Protein AF-A0A2N5WU89-F1 (afdb_monomer_lite)

Foldseek 3Di:
DVVLLVLLLVLQPFFQKFFPDDPDDDPTRGDGNPDPVVPPLCVQANVLLNQLVVLLVVLVVDDPPDDDVNHRSLVSSLVSLVRNLVSLVVSVCVLPPPDVVVVVVQVPDDPPDGDPVVVVNVTIDGTPSSVSSNVSSVVSNVCSVVVVCVVVVVVVPDDDPDDDDDDD

Sequence (168 aa):
MIGAAVLLLITSFLPFFSFDECDSAKEDCTVSAWSTAVFPVLPSVHLLGLLAAALVVAARFLPAGRKVLGLELGQWGVALSVFAAWSALWSLFSELWYEPDAQEAAAQLPEGVVSPFETLNEKTALGYGAFLTAVFAMVLAGLAVAGGKVPALRAALLPAPRPGPGPG

pLDDT: mean 79.79, std 16.24, range [44.88, 97.62]

Radius of gyration: 24.11 Å; chains: 1; bounding box: 77×34×79 Å

Structure (mmCIF, N/CA/C/O backbone):
data_AF-A0A2N5WU89-F1
#
_entry.id   AF-A0A2N5WU89-F1
#
loop_
_atom_site.group_PDB
_atom_site.id
_atom_site.type_symbol
_atom_site.label_atom_id
_atom_site.label_alt_id
_atom_site.label_comp_id
_atom_site.label_asym_id
_atom_site.label_entity_id
_atom_site.label_seq_id
_atom_site.pdbx_PDB_ins_code
_atom_site.Cartn_x
_atom_site.Cartn_y
_atom_site.Cartn_z
_atom_site.occupancy
_atom_site.B_iso_or_equiv
_atom_site.auth_seq_id
_atom_site.auth_comp_id
_atom_site.auth_asym_id
_atom_site.auth_atom_id
_atom_site.pdbx_PDB_model_num
ATOM 1 N N . MET A 1 1 ? -4.443 -10.557 9.083 1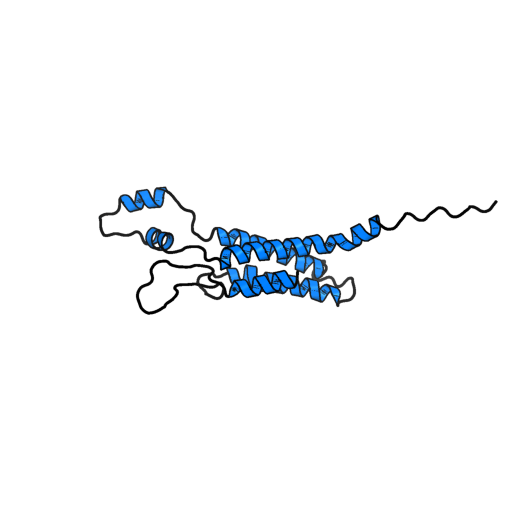.00 82.56 1 MET A N 1
ATOM 2 C CA . MET A 1 1 ? -4.106 -9.122 9.007 1.00 82.56 1 MET A CA 1
ATOM 3 C C . MET A 1 1 ? -2.627 -8.893 9.287 1.00 82.56 1 MET A C 1
ATOM 5 O O . MET A 1 1 ? -1.947 -8.532 8.347 1.00 82.56 1 MET A O 1
ATOM 9 N N . ILE A 1 2 ? -2.090 -9.203 10.480 1.00 90.75 2 ILE A N 1
ATOM 10 C CA . ILE A 1 2 ? -0.653 -8.975 10.781 1.00 90.75 2 ILE A CA 1
ATOM 11 C C . ILE A 1 2 ? 0.272 -9.696 9.788 1.00 90.75 2 ILE A C 1
ATOM 13 O O . ILE A 1 2 ? 1.115 -9.053 9.182 1.00 90.75 2 ILE A O 1
ATOM 17 N N . GLY A 1 3 ? 0.061 -10.997 9.549 1.00 92.25 3 GLY A N 1
ATOM 18 C CA . GLY A 1 3 ? 0.868 -11.741 8.572 1.00 92.25 3 GLY A CA 1
ATOM 19 C C . GLY A 1 3 ? 0.815 -11.141 7.163 1.00 92.25 3 GLY A C 1
ATOM 20 O O . GLY A 1 3 ? 1.849 -10.989 6.531 1.00 92.25 3 GLY A O 1
ATOM 21 N N . ALA A 1 4 ? -0.363 -10.706 6.707 1.00 94.38 4 ALA A N 1
ATOM 22 C CA . ALA A 1 4 ? -0.514 -10.045 5.409 1.00 94.38 4 ALA A CA 1
ATOM 23 C C . ALA A 1 4 ? 0.224 -8.697 5.350 1.00 94.38 4 ALA A C 1
ATOM 25 O O . ALA A 1 4 ? 0.831 -8.394 4.334 1.00 94.38 4 ALA A O 1
ATOM 26 N N . ALA A 1 5 ? 0.227 -7.919 6.437 1.00 95.31 5 ALA A N 1
ATOM 27 C CA . ALA A 1 5 ? 0.967 -6.659 6.505 1.00 95.31 5 ALA A CA 1
ATOM 28 C C . ALA A 1 5 ? 2.486 -6.883 6.475 1.00 95.31 5 ALA A C 1
ATOM 30 O O . ALA A 1 5 ? 3.206 -6.126 5.835 1.00 95.31 5 ALA A O 1
ATOM 31 N N . VAL A 1 6 ? 2.973 -7.940 7.132 1.00 96.81 6 VAL A N 1
ATOM 32 C CA . VAL A 1 6 ? 4.391 -8.323 7.078 1.00 96.81 6 VAL A CA 1
ATOM 33 C C . VAL A 1 6 ? 4.768 -8.796 5.675 1.00 96.81 6 VAL A C 1
ATOM 35 O O . VAL A 1 6 ? 5.798 -8.385 5.157 1.00 96.81 6 VAL A O 1
ATOM 38 N N . LEU A 1 7 ? 3.926 -9.607 5.031 1.00 96.81 7 LEU A N 1
ATOM 39 C CA . LEU A 1 7 ? 4.148 -10.029 3.647 1.00 96.81 7 LEU A CA 1
ATOM 40 C C . LEU A 1 7 ? 4.138 -8.835 2.687 1.00 96.81 7 LEU A C 1
ATOM 42 O O . LEU A 1 7 ? 5.024 -8.743 1.847 1.00 96.81 7 LEU A O 1
ATOM 46 N N . LEU A 1 8 ? 3.217 -7.883 2.869 1.00 96.25 8 LEU A N 1
ATOM 47 C CA . LEU A 1 8 ? 3.210 -6.622 2.129 1.00 96.25 8 LEU A CA 1
ATOM 48 C C . LEU A 1 8 ? 4.514 -5.842 2.354 1.00 96.25 8 LEU A C 1
ATOM 50 O O . LEU A 1 8 ? 5.096 -5.339 1.406 1.00 96.25 8 LEU A O 1
ATOM 54 N N . LEU A 1 9 ? 5.036 -5.776 3.583 1.00 96.50 9 LEU A N 1
ATOM 55 C CA . LEU A 1 9 ? 6.332 -5.134 3.833 1.00 96.50 9 LEU A CA 1
ATOM 56 C C . LEU A 1 9 ? 7.466 -5.820 3.066 1.00 96.50 9 LEU A C 1
ATOM 58 O O . LEU A 1 9 ? 8.308 -5.145 2.482 1.00 96.50 9 LEU A O 1
ATOM 62 N N . ILE A 1 10 ? 7.484 -7.154 3.066 1.00 97.19 10 ILE A N 1
ATOM 63 C CA . ILE A 1 10 ? 8.497 -7.943 2.361 1.00 97.19 10 ILE A CA 1
ATOM 64 C C . ILE A 1 10 ? 8.430 -7.662 0.857 1.00 97.19 10 ILE A C 1
ATOM 66 O O . ILE A 1 10 ? 9.469 -7.429 0.243 1.00 97.19 10 ILE A O 1
ATOM 70 N N . THR A 1 11 ? 7.233 -7.588 0.262 1.00 96.50 11 THR A N 1
ATOM 71 C CA . THR A 1 11 ? 7.103 -7.274 -1.171 1.00 96.50 11 THR A CA 1
ATOM 72 C C . THR A 1 11 ? 7.587 -5.879 -1.535 1.00 96.50 11 THR A C 1
ATOM 74 O O . THR A 1 11 ? 7.957 -5.668 -2.684 1.00 96.50 11 THR A O 1
ATOM 77 N N . SER A 1 12 ? 7.670 -4.944 -0.583 1.00 95.88 12 SER A N 1
ATOM 78 C CA . SER A 1 12 ? 8.273 -3.622 -0.810 1.00 95.88 12 SER A CA 1
ATOM 79 C C . SER A 1 12 ? 9.738 -3.700 -1.247 1.00 95.88 12 SER A C 1
ATOM 81 O O . SER A 1 12 ? 10.223 -2.780 -1.904 1.00 95.88 12 SER A O 1
ATOM 83 N N . PHE A 1 13 ? 10.451 -4.760 -0.855 1.00 96.00 13 PHE A N 1
ATOM 84 C CA . PHE A 1 13 ? 11.855 -4.985 -1.209 1.00 96.00 13 PHE A CA 1
ATOM 85 C C . PHE A 1 13 ? 12.030 -5.796 -2.494 1.00 96.00 13 PHE A C 1
ATOM 87 O O . PHE A 1 13 ? 13.125 -5.803 -3.050 1.00 96.00 13 PHE A O 1
ATOM 94 N N . LEU A 1 14 ? 10.980 -6.469 -2.969 1.00 95.19 14 LEU A N 1
ATOM 95 C CA . LEU A 1 14 ? 11.036 -7.234 -4.210 1.00 95.19 14 LEU A CA 1
ATOM 96 C C . LEU A 1 14 ? 11.036 -6.299 -5.437 1.00 95.19 14 LEU A C 1
ATOM 98 O O . LEU A 1 14 ? 10.567 -5.160 -5.339 1.00 95.19 14 LEU A O 1
ATOM 102 N N . PRO A 1 15 ? 11.520 -6.779 -6.599 1.00 92.50 15 PRO A N 1
ATOM 103 C CA . PRO A 1 15 ? 11.425 -6.063 -7.867 1.00 92.50 15 PRO A CA 1
ATOM 104 C C . PRO A 1 15 ? 9.972 -5.718 -8.195 1.00 92.50 15 PRO A C 1
ATOM 106 O O . PRO A 1 15 ? 9.142 -6.609 -8.380 1.00 92.50 15 PRO A O 1
ATOM 109 N N . PHE A 1 16 ? 9.669 -4.425 -8.246 1.00 90.06 16 PHE A N 1
ATOM 110 C CA . PHE A 1 16 ? 8.403 -3.905 -8.744 1.00 90.06 16 PHE A CA 1
ATOM 111 C C . PHE A 1 16 ? 8.429 -3.824 -10.274 1.00 90.06 16 PHE A C 1
ATOM 113 O O . PHE A 1 16 ? 7.473 -4.245 -10.913 1.00 90.06 16 PHE A O 1
ATOM 120 N N . PHE A 1 17 ? 9.556 -3.386 -10.843 1.00 87.06 17 PHE A N 1
ATOM 121 C CA . PHE A 1 17 ? 9.858 -3.469 -12.274 1.00 87.06 17 PHE A CA 1
ATOM 122 C C . PHE A 1 17 ? 11.179 -4.207 -12.518 1.00 87.06 17 PHE A C 1
ATOM 124 O O . PHE A 1 17 ? 12.101 -4.126 -11.694 1.00 87.06 17 PHE A O 1
ATOM 131 N N . SER A 1 18 ? 11.264 -4.896 -13.652 1.00 83.06 18 SER A N 1
ATOM 132 C CA . SER A 1 18 ? 12.469 -5.528 -14.199 1.00 83.06 18 SER A CA 1
ATOM 133 C C . SER A 1 18 ? 12.690 -5.085 -15.644 1.00 83.06 18 SER A C 1
ATOM 135 O O . SER A 1 18 ? 11.718 -4.848 -16.361 1.00 83.06 18 SER A O 1
ATOM 137 N N . PHE A 1 19 ? 13.956 -4.996 -16.054 1.00 77.31 19 PHE A N 1
ATOM 138 C CA . PHE A 1 19 ? 14.344 -4.613 -17.412 1.00 77.31 19 PHE A CA 1
ATOM 139 C C . PHE A 1 19 ? 15.212 -5.700 -18.046 1.00 77.31 19 PHE A C 1
ATOM 141 O O . PHE A 1 19 ? 16.158 -6.169 -17.409 1.00 77.31 19 PHE A O 1
ATOM 148 N N . ASP A 1 20 ? 14.905 -6.062 -19.292 1.00 67.44 20 ASP A N 1
ATOM 149 C CA . ASP A 1 20 ? 15.579 -7.159 -20.001 1.00 67.44 20 ASP A CA 1
ATOM 150 C C . ASP A 1 20 ? 16.987 -6.778 -20.491 1.00 67.44 20 ASP A C 1
ATOM 152 O O . ASP A 1 20 ? 17.868 -7.631 -20.589 1.00 67.44 20 ASP A O 1
ATOM 156 N N . GLU A 1 21 ? 17.242 -5.488 -20.744 1.00 63.66 21 GLU A N 1
ATOM 157 C CA . GLU A 1 21 ? 18.515 -5.009 -21.292 1.00 63.66 21 GLU A CA 1
ATOM 158 C C . GLU A 1 21 ? 18.958 -3.695 -20.644 1.00 63.66 21 GLU A C 1
ATOM 160 O O . GLU A 1 21 ? 18.417 -2.618 -20.918 1.00 63.66 21 GLU A O 1
ATOM 165 N N . CYS A 1 22 ? 20.005 -3.780 -19.823 1.00 64.12 22 CYS A N 1
ATOM 166 C CA . CYS A 1 22 ? 20.688 -2.628 -19.251 1.00 64.12 22 CYS A CA 1
ATOM 167 C C . CYS A 1 22 ? 22.159 -2.602 -19.640 1.00 64.12 22 CYS A C 1
ATOM 169 O O . CYS A 1 22 ? 22.866 -3.603 -19.519 1.00 64.12 22 CYS A O 1
ATOM 171 N N . ASP A 1 23 ? 22.625 -1.432 -20.070 1.00 53.88 23 ASP A N 1
ATOM 172 C CA . ASP A 1 23 ? 24.020 -1.229 -20.432 1.00 53.88 23 ASP A CA 1
ATOM 173 C C . ASP A 1 23 ? 24.915 -1.239 -19.174 1.00 53.88 23 ASP A C 1
ATOM 175 O O . ASP A 1 23 ? 24.707 -0.471 -18.235 1.00 53.88 23 ASP A O 1
ATOM 179 N N . SER A 1 24 ? 25.864 -2.179 -19.186 1.00 53.12 24 SER A N 1
ATOM 180 C CA . SER A 1 24 ? 27.091 -2.325 -18.388 1.00 53.12 24 SER A CA 1
ATOM 181 C C . SER A 1 24 ? 27.072 -2.106 -16.846 1.00 53.12 24 SER A C 1
ATOM 183 O O . SER A 1 24 ? 26.860 -1.021 -16.314 1.00 53.12 24 SER A O 1
ATOM 185 N N . ALA A 1 25 ? 27.494 -3.167 -16.129 1.00 57.91 25 ALA A N 1
ATOM 186 C CA . ALA A 1 25 ? 27.973 -3.234 -14.730 1.00 57.91 25 ALA A CA 1
ATOM 187 C C . ALA A 1 25 ? 26.980 -3.480 -13.567 1.00 57.91 25 ALA A C 1
ATOM 189 O O . ALA A 1 25 ? 27.427 -3.539 -12.420 1.00 57.91 25 ALA A O 1
ATOM 190 N N . LYS A 1 26 ? 25.679 -3.698 -13.803 1.00 57.19 26 LYS A N 1
ATOM 191 C CA . LYS A 1 26 ? 24.744 -4.154 -12.750 1.00 57.19 26 LYS A CA 1
ATOM 192 C C . LYS A 1 26 ? 24.090 -5.475 -13.142 1.00 57.19 26 LYS A C 1
ATOM 194 O O . LYS A 1 26 ? 23.404 -5.529 -14.151 1.00 57.19 26 LYS A O 1
ATOM 199 N N . GLU A 1 27 ? 24.314 -6.514 -12.337 1.00 56.44 27 GLU A N 1
ATOM 200 C CA . GLU A 1 27 ? 23.887 -7.891 -12.636 1.00 56.44 27 GLU A CA 1
ATOM 201 C C . GLU A 1 27 ? 22.369 -8.120 -12.544 1.00 56.44 27 GLU A C 1
ATOM 203 O O . GLU A 1 27 ? 21.909 -9.129 -13.050 1.00 56.44 27 GLU A O 1
ATOM 208 N N . ASP A 1 28 ? 21.581 -7.172 -12.025 1.00 60.28 28 ASP A N 1
ATOM 209 C CA . ASP A 1 28 ? 20.116 -7.219 -12.092 1.00 60.28 28 ASP A CA 1
ATOM 210 C C . ASP A 1 28 ? 19.545 -5.801 -12.209 1.00 60.28 28 ASP A C 1
ATOM 212 O O . ASP A 1 28 ? 19.605 -4.995 -11.271 1.00 60.28 28 ASP A O 1
ATOM 216 N N . CYS A 1 29 ? 18.964 -5.479 -13.362 1.00 78.75 29 CYS A N 1
ATOM 217 C CA . CYS A 1 29 ? 18.243 -4.230 -13.551 1.00 78.75 29 CYS A CA 1
ATOM 218 C C . CYS A 1 29 ? 16.828 -4.349 -12.996 1.00 78.75 29 CYS A C 1
ATOM 220 O O . CYS A 1 29 ? 15.874 -4.693 -13.690 1.00 78.75 29 CYS A O 1
ATOM 222 N N . THR A 1 30 ? 16.704 -4.087 -11.699 1.00 85.31 30 THR A N 1
ATOM 223 C CA . THR A 1 30 ? 15.425 -4.136 -10.996 1.00 85.31 30 THR A CA 1
ATOM 224 C C . THR A 1 30 ? 15.195 -2.878 -10.183 1.00 85.31 30 THR A C 1
ATOM 226 O O . THR A 1 30 ? 16.121 -2.218 -9.705 1.00 85.31 30 THR A O 1
ATOM 229 N N . VAL A 1 31 ? 13.923 -2.538 -10.024 1.00 88.50 31 VAL A N 1
ATOM 230 C CA . VAL A 1 31 ? 13.488 -1.370 -9.268 1.00 88.50 31 VAL A CA 1
ATOM 231 C C . VAL A 1 31 ? 12.456 -1.834 -8.253 1.00 88.50 31 VAL A C 1
ATOM 233 O O . VAL A 1 31 ? 11.398 -2.326 -8.630 1.00 88.50 31 VAL A O 1
ATOM 236 N N . SER A 1 32 ? 12.760 -1.703 -6.961 1.00 92.44 32 SER A N 1
ATOM 237 C CA . SER A 1 32 ? 11.818 -2.004 -5.876 1.00 92.44 32 SER A CA 1
ATOM 238 C C . SER A 1 32 ? 10.931 -0.799 -5.548 1.00 92.44 32 SER A C 1
ATOM 240 O O . SER A 1 32 ? 11.183 0.320 -6.002 1.00 92.44 32 SER A O 1
ATOM 242 N N . ALA A 1 33 ? 9.909 -1.000 -4.710 1.00 92.38 33 ALA A N 1
ATOM 243 C CA . ALA A 1 33 ? 8.984 0.066 -4.310 1.00 92.38 33 ALA A CA 1
ATOM 244 C C . ALA A 1 33 ? 9.670 1.224 -3.554 1.00 92.38 33 ALA A C 1
ATOM 246 O O . ALA A 1 33 ? 9.125 2.321 -3.481 1.00 92.38 33 ALA A O 1
ATOM 247 N N . TRP A 1 34 ? 10.874 1.001 -3.012 1.00 93.56 34 TRP A N 1
ATOM 248 C CA . TRP A 1 34 ? 11.688 2.034 -2.361 1.00 93.56 34 TRP A CA 1
ATOM 249 C C . TRP A 1 34 ? 12.333 3.025 -3.330 1.00 93.56 34 TRP A C 1
ATOM 251 O O . TRP A 1 34 ? 12.841 4.060 -2.897 1.00 93.56 34 TRP A O 1
ATOM 261 N N . SER A 1 35 ? 12.326 2.727 -4.627 1.00 88.38 35 SER A N 1
ATOM 262 C CA . SER A 1 35 ? 12.818 3.654 -5.634 1.00 88.38 35 SER A CA 1
ATOM 263 C C . SER A 1 35 ? 11.871 4.835 -5.806 1.00 88.38 35 SER A C 1
ATOM 265 O O . SER A 1 35 ? 10.649 4.686 -5.853 1.00 88.38 35 SER A O 1
ATOM 267 N N . THR A 1 36 ? 12.448 6.018 -5.993 1.00 85.81 36 THR A N 1
ATOM 268 C CA . THR A 1 36 ? 11.704 7.236 -6.330 1.00 85.81 36 THR A CA 1
ATOM 269 C C . THR A 1 36 ? 10.963 7.116 -7.663 1.00 85.81 36 THR A C 1
ATOM 271 O O . THR A 1 36 ? 9.966 7.805 -7.853 1.00 85.81 36 THR A O 1
ATOM 274 N N . ALA A 1 37 ? 11.396 6.212 -8.551 1.00 82.50 37 ALA A N 1
ATOM 275 C CA . ALA A 1 37 ? 10.733 5.928 -9.823 1.00 82.50 37 ALA A CA 1
ATOM 276 C C . ALA A 1 37 ? 9.324 5.335 -9.651 1.00 82.50 37 ALA A C 1
ATOM 278 O O . ALA A 1 37 ? 8.471 5.530 -10.507 1.00 82.50 37 ALA A O 1
ATOM 279 N N . VAL A 1 38 ? 9.071 4.640 -8.537 1.00 85.75 38 VAL A N 1
ATOM 280 C CA . VAL A 1 38 ? 7.778 3.997 -8.239 1.00 85.75 38 VAL A CA 1
ATOM 281 C C . VAL A 1 38 ? 6.969 4.837 -7.240 1.00 85.75 38 VAL A C 1
ATOM 283 O O . VAL A 1 38 ? 6.019 4.367 -6.616 1.00 85.75 38 VAL A O 1
ATOM 286 N N . PHE A 1 39 ? 7.333 6.103 -7.032 1.00 87.94 39 PHE A N 1
ATOM 287 C CA . PHE A 1 39 ? 6.545 7.008 -6.203 1.00 87.94 39 PHE A CA 1
ATOM 288 C C . PHE A 1 39 ? 5.171 7.256 -6.859 1.00 87.94 39 PHE A C 1
ATOM 290 O O . PHE A 1 39 ? 5.135 7.574 -8.046 1.00 87.94 39 PHE A O 1
ATOM 297 N N . PRO A 1 40 ? 4.034 7.157 -6.133 1.00 91.69 40 PRO A N 1
ATOM 298 C CA . PRO A 1 40 ? 3.875 7.084 -4.676 1.00 91.69 40 PRO A CA 1
ATOM 299 C C . PRO A 1 40 ? 3.502 5.687 -4.129 1.00 91.69 40 PRO A C 1
ATOM 301 O O . PRO A 1 40 ? 2.824 5.602 -3.101 1.00 91.69 40 PRO A O 1
ATOM 304 N N . VAL A 1 41 ? 3.899 4.582 -4.767 1.00 93.25 41 VAL A N 1
ATOM 305 C CA . VAL A 1 41 ? 3.468 3.220 -4.379 1.00 93.25 41 VAL A CA 1
ATOM 306 C C . VAL A 1 41 ? 3.846 2.880 -2.938 1.00 93.25 41 VAL A C 1
ATOM 308 O O . VAL A 1 41 ? 2.987 2.465 -2.163 1.00 93.25 41 VAL A O 1
ATOM 311 N N . LEU A 1 42 ? 5.088 3.139 -2.528 1.00 94.44 42 LEU A N 1
ATOM 312 C CA . LEU A 1 42 ? 5.531 2.854 -1.162 1.00 94.44 42 LEU A CA 1
ATOM 313 C C . LEU A 1 42 ? 4.687 3.549 -0.077 1.00 94.44 42 LEU A C 1
ATOM 315 O O . LEU A 1 42 ? 4.183 2.853 0.810 1.00 94.44 42 LEU A O 1
ATOM 319 N N . PRO A 1 43 ? 4.484 4.882 -0.098 1.00 95.44 43 PRO A N 1
ATOM 320 C CA . PRO A 1 43 ? 3.668 5.531 0.923 1.00 95.44 43 PRO A CA 1
ATOM 321 C C . PRO A 1 43 ? 2.174 5.198 0.817 1.00 95.44 43 PRO A C 1
ATOM 323 O O . PRO A 1 43 ? 1.510 5.113 1.848 1.00 95.44 43 PRO A O 1
ATOM 326 N N . SER A 1 44 ? 1.639 4.996 -0.392 1.00 95.50 44 SER A N 1
ATOM 327 C CA . SER A 1 44 ? 0.197 4.785 -0.605 1.00 95.50 44 SER A CA 1
ATOM 328 C C . SER A 1 44 ? -0.270 3.350 -0.364 1.00 95.50 44 SER A C 1
ATOM 330 O O . SER A 1 44 ? -1.393 3.148 0.095 1.00 95.50 44 SER A O 1
ATOM 332 N N . VAL A 1 45 ? 0.580 2.358 -0.633 1.00 96.81 45 VAL A N 1
ATOM 333 C CA . VAL A 1 45 ? 0.243 0.936 -0.512 1.00 96.81 45 VAL A CA 1
ATOM 334 C C . VAL A 1 45 ? 0.925 0.331 0.704 1.00 96.81 45 VAL A C 1
ATOM 336 O O . VAL A 1 45 ? 0.254 -0.100 1.642 1.00 96.81 45 VAL A O 1
ATOM 339 N N . HIS A 1 46 ? 2.258 0.308 0.712 1.00 96.94 46 HIS A N 1
ATOM 340 C CA . HIS A 1 46 ? 3.029 -0.434 1.708 1.00 96.94 46 HIS A CA 1
ATOM 341 C C . HIS A 1 46 ? 2.934 0.214 3.087 1.00 96.94 46 HIS A C 1
ATOM 343 O O . HIS A 1 46 ? 2.484 -0.424 4.040 1.00 96.94 46 HIS A O 1
ATOM 349 N N . LEU A 1 47 ? 3.285 1.497 3.206 1.00 96.56 47 LEU A N 1
ATOM 350 C CA . LEU A 1 47 ? 3.246 2.198 4.493 1.00 96.56 47 LEU A CA 1
ATOM 351 C C . LEU A 1 47 ? 1.817 2.386 4.994 1.00 96.56 47 LEU A C 1
ATOM 353 O O . LEU A 1 47 ? 1.554 2.199 6.184 1.00 96.56 47 LEU A O 1
ATOM 357 N N . LEU A 1 48 ? 0.882 2.705 4.097 1.00 97.00 48 LEU A N 1
ATOM 358 C CA . LEU A 1 48 ? -0.520 2.847 4.469 1.00 97.00 48 LEU A CA 1
ATOM 359 C C . LEU A 1 48 ? -1.130 1.514 4.919 1.00 97.00 48 LEU A C 1
ATOM 361 O O . LEU A 1 48 ? -1.867 1.483 5.903 1.00 97.00 48 LEU A O 1
ATOM 365 N N . GLY A 1 49 ? -0.783 0.407 4.258 1.00 96.25 49 GLY A N 1
ATOM 366 C CA . GLY A 1 49 ? -1.179 -0.940 4.663 1.00 96.25 49 GLY A CA 1
ATOM 367 C C . GLY A 1 49 ? -0.614 -1.329 6.033 1.00 96.25 49 GLY A C 1
ATOM 368 O O . GLY A 1 49 ? -1.339 -1.867 6.876 1.00 96.25 49 GLY A O 1
ATOM 369 N N . LEU A 1 50 ? 0.651 -0.996 6.314 1.00 96.50 50 LEU A N 1
ATOM 370 C CA . LEU A 1 50 ? 1.228 -1.186 7.649 1.00 96.50 50 LEU A CA 1
ATOM 371 C C . LEU A 1 50 ? 0.514 -0.344 8.705 1.00 96.50 50 LEU A C 1
ATOM 373 O O . LEU A 1 50 ? 0.174 -0.859 9.771 1.00 96.50 50 LEU A O 1
ATOM 377 N N . LEU A 1 51 ? 0.253 0.929 8.408 1.00 96.69 51 LEU A N 1
ATOM 378 C CA . LEU A 1 51 ? -0.461 1.830 9.307 1.00 96.69 51 LEU A CA 1
ATOM 379 C C . LEU A 1 51 ? -1.881 1.325 9.588 1.00 96.69 51 LEU A C 1
ATOM 381 O O . LEU A 1 51 ? -2.322 1.320 10.736 1.00 96.69 51 LEU A O 1
ATOM 385 N N . ALA A 1 52 ? -2.578 0.842 8.561 1.00 95.12 52 ALA A N 1
ATOM 386 C CA . ALA A 1 52 ? -3.895 0.235 8.685 1.00 95.12 52 ALA A CA 1
ATOM 387 C C . ALA A 1 52 ? -3.877 -0.963 9.646 1.00 95.12 52 ALA A C 1
ATOM 389 O O . ALA A 1 52 ? -4.690 -1.041 10.572 1.00 95.12 52 ALA A O 1
ATOM 390 N N . ALA A 1 53 ? -2.918 -1.878 9.476 1.00 95.19 53 ALA A N 1
ATOM 391 C CA . ALA A 1 53 ? -2.752 -3.020 10.368 1.00 95.19 53 ALA A CA 1
ATOM 392 C C . ALA A 1 53 ? -2.416 -2.585 11.802 1.00 95.19 53 ALA A C 1
ATOM 394 O O . ALA A 1 53 ? -3.007 -3.109 12.749 1.00 95.19 53 ALA A O 1
ATOM 395 N N . ALA A 1 54 ? -1.524 -1.605 11.962 1.00 94.06 54 ALA A N 1
ATOM 396 C CA . ALA A 1 54 ? -1.154 -1.049 13.258 1.00 94.06 54 ALA A CA 1
ATOM 397 C C . ALA A 1 54 ? -2.361 -0.428 13.975 1.00 94.06 54 ALA A C 1
ATOM 399 O O . ALA A 1 54 ? -2.568 -0.712 15.151 1.00 94.06 54 ALA A O 1
ATOM 400 N N . LEU A 1 55 ? -3.209 0.334 13.275 1.00 91.81 55 LEU A N 1
ATOM 401 C CA . LEU A 1 55 ? -4.432 0.915 13.839 1.00 91.81 55 LEU A CA 1
ATOM 402 C C . LEU A 1 55 ? -5.429 -0.153 14.294 1.00 91.81 55 LEU A C 1
ATOM 404 O O . LEU A 1 55 ? -5.965 -0.053 15.397 1.00 91.81 55 LEU A O 1
ATOM 408 N N . VAL A 1 56 ? -5.651 -1.202 13.493 1.00 90.12 56 VAL A N 1
ATOM 409 C CA . VAL A 1 56 ? -6.544 -2.310 13.879 1.00 90.12 56 VAL A CA 1
ATOM 410 C C . VAL A 1 56 ? -5.995 -3.081 15.079 1.00 90.12 56 VAL A C 1
ATOM 412 O O . VAL A 1 56 ? -6.762 -3.491 15.948 1.00 90.12 56 VAL A O 1
ATOM 415 N N . VAL A 1 57 ? -4.680 -3.294 15.145 1.00 89.88 57 VAL A N 1
ATOM 416 C CA . VAL A 1 57 ? -4.036 -3.968 16.279 1.00 89.88 57 VAL A CA 1
ATOM 417 C C . VAL A 1 57 ? -4.092 -3.093 17.529 1.00 89.88 57 VAL A C 1
ATOM 419 O O . VAL A 1 57 ? -4.527 -3.572 18.572 1.00 89.88 57 VAL A O 1
ATOM 422 N N . ALA A 1 58 ? -3.746 -1.809 17.423 1.00 89.38 58 ALA A N 1
ATOM 423 C CA . ALA A 1 58 ? -3.831 -0.850 18.519 1.00 89.38 58 ALA A CA 1
ATOM 424 C C . ALA A 1 58 ? -5.260 -0.750 19.067 1.00 89.38 58 ALA A C 1
ATOM 426 O O . ALA A 1 58 ? -5.453 -0.797 20.278 1.00 89.38 58 ALA A O 1
ATOM 427 N N . ALA A 1 59 ? -6.275 -0.722 18.196 1.00 87.62 59 ALA A N 1
ATOM 428 C CA . ALA A 1 59 ? -7.681 -0.680 18.598 1.00 87.62 59 ALA A CA 1
ATOM 429 C C . ALA A 1 59 ? -8.098 -1.844 19.516 1.00 87.62 59 ALA A C 1
ATOM 431 O O . ALA A 1 59 ? -9.044 -1.693 20.280 1.00 87.62 59 ALA A O 1
ATOM 432 N N . ARG A 1 60 ? -7.396 -2.988 19.479 1.00 84.94 60 ARG A N 1
ATOM 433 C CA . ARG A 1 60 ? -7.668 -4.131 20.369 1.00 84.94 60 ARG A CA 1
ATOM 434 C C . ARG A 1 60 ? -7.125 -3.948 21.783 1.00 84.94 60 ARG A C 1
ATOM 436 O O . ARG A 1 60 ? -7.612 -4.608 22.693 1.00 84.94 60 ARG A O 1
ATOM 443 N N . PHE A 1 61 ? -6.118 -3.095 21.957 1.00 85.81 61 PHE A N 1
ATOM 444 C CA . PHE A 1 61 ? -5.498 -2.817 23.255 1.00 85.81 61 PHE A CA 1
ATOM 445 C C . PHE A 1 61 ? -6.057 -1.558 23.924 1.00 85.81 61 PHE A C 1
ATOM 447 O O . PHE A 1 61 ? -5.795 -1.324 25.101 1.00 85.81 61 PHE A O 1
ATOM 454 N N . LEU A 1 62 ? -6.821 -0.740 23.193 1.00 83.75 62 LEU A N 1
ATOM 455 C CA . LEU A 1 62 ? -7.483 0.438 23.743 1.00 83.75 62 LEU A CA 1
ATOM 456 C C . LEU A 1 62 ? -8.887 0.092 24.274 1.00 83.75 62 LEU A C 1
ATOM 458 O O . LEU A 1 62 ? -9.548 -0.794 23.731 1.00 83.75 62 LEU A O 1
ATOM 462 N N . PRO A 1 63 ? -9.384 0.812 25.301 1.00 78.06 63 PRO A N 1
ATOM 463 C CA . PRO A 1 63 ? -10.764 0.682 25.754 1.00 78.06 63 PRO A CA 1
ATOM 464 C C . PRO A 1 63 ? -11.740 0.919 24.596 1.00 78.06 63 PRO A C 1
ATOM 466 O O . PRO A 1 63 ? -11.586 1.883 23.836 1.00 78.06 63 PRO A O 1
ATOM 469 N N . ALA A 1 64 ? -12.744 0.047 24.472 1.00 68.94 64 ALA A N 1
ATOM 470 C CA . ALA A 1 64 ? -13.778 0.160 23.448 1.00 68.94 64 ALA A CA 1
ATOM 471 C C . ALA A 1 64 ? -14.426 1.560 23.486 1.00 68.94 64 ALA A C 1
ATOM 473 O O . ALA A 1 64 ? -14.791 2.049 24.555 1.00 68.94 64 ALA A O 1
ATOM 474 N N . GLY A 1 65 ? -14.544 2.217 22.325 1.00 68.25 65 GLY A N 1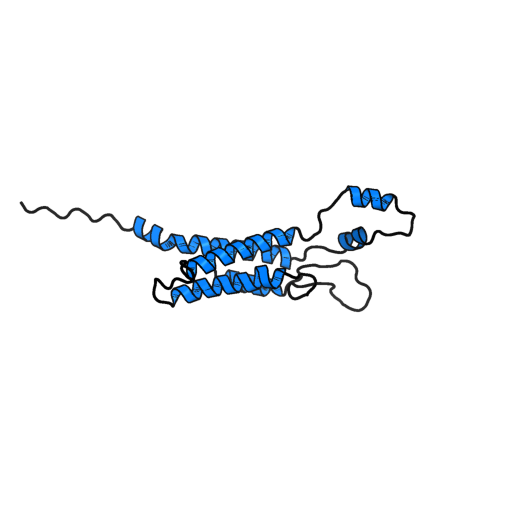
ATOM 475 C CA . GLY A 1 65 ? -15.177 3.537 22.193 1.00 68.25 65 GLY A CA 1
ATOM 476 C C . GLY A 1 65 ? -14.241 4.731 21.956 1.00 68.25 65 GLY A C 1
ATOM 477 O O . GLY A 1 65 ? -14.725 5.862 21.880 1.00 68.25 65 GLY A O 1
ATOM 478 N N . ARG A 1 66 ? -12.921 4.536 21.790 1.00 76.94 66 ARG A N 1
ATOM 479 C CA . ARG A 1 66 ? -12.021 5.628 21.369 1.00 76.94 66 ARG A CA 1
ATOM 480 C C . ARG A 1 66 ? -12.308 6.005 19.908 1.00 76.94 66 ARG A C 1
ATOM 482 O O . ARG A 1 66 ? -11.873 5.329 18.977 1.00 76.94 66 ARG A O 1
ATOM 489 N N . LYS A 1 67 ? -13.052 7.096 19.723 1.00 85.06 67 LYS A N 1
ATOM 490 C CA . LYS A 1 67 ? -13.370 7.664 18.409 1.00 85.06 67 LYS A CA 1
ATOM 491 C C . LYS A 1 67 ? -12.353 8.741 18.038 1.00 85.06 67 LYS A C 1
ATOM 493 O O . LYS A 1 67 ? -12.058 9.619 18.844 1.00 85.06 67 LYS A O 1
ATOM 498 N N . VAL A 1 68 ? -11.846 8.686 16.814 1.00 83.06 68 VAL A N 1
ATOM 499 C CA . VAL A 1 68 ? -11.008 9.717 16.193 1.00 83.06 68 VAL A CA 1
ATOM 500 C C . VAL A 1 68 ? -11.808 10.273 15.026 1.00 83.06 68 VAL A C 1
ATOM 502 O O . VAL A 1 68 ? -12.188 9.525 14.128 1.00 83.06 68 VAL A O 1
ATOM 505 N N . LEU A 1 69 ? -12.124 11.570 15.065 1.00 84.75 69 LEU A N 1
ATOM 506 C CA . LEU A 1 69 ? -12.958 12.233 14.050 1.00 84.75 69 LEU A CA 1
ATOM 507 C C . LEU A 1 69 ? -14.324 11.544 13.828 1.00 84.75 69 LEU A C 1
ATOM 509 O O . LEU A 1 69 ? -14.837 11.495 12.718 1.00 84.75 69 LEU A O 1
ATOM 513 N N . GLY A 1 70 ? -14.908 10.979 14.891 1.00 84.31 70 GLY A N 1
ATOM 514 C CA . GLY A 1 70 ? -16.224 10.328 14.848 1.00 84.31 70 GLY A CA 1
ATOM 515 C C . GLY A 1 70 ? -16.224 8.840 14.474 1.00 84.31 70 GLY A C 1
ATOM 516 O O . GLY A 1 70 ? -17.247 8.189 14.680 1.00 84.31 70 GLY A O 1
ATOM 517 N N . LEU A 1 71 ? -15.094 8.280 14.028 1.00 86.00 71 LEU A N 1
ATOM 518 C CA . LEU A 1 71 ? -14.936 6.857 13.695 1.00 86.00 71 LEU A CA 1
ATOM 519 C C . LEU A 1 71 ? -14.031 6.141 14.699 1.00 86.00 71 LEU A C 1
ATOM 521 O O . LEU A 1 71 ? -13.124 6.735 15.281 1.00 86.00 71 LEU A O 1
ATOM 525 N N . GLU A 1 72 ? -14.250 4.847 14.903 1.00 89.19 72 GLU A N 1
ATOM 526 C CA . GLU A 1 72 ? -13.362 4.034 15.741 1.00 89.19 72 GLU A CA 1
ATOM 527 C C . GLU A 1 72 ? -12.008 3.799 15.050 1.00 89.19 72 GLU A C 1
ATOM 529 O O . GLU A 1 72 ? -11.938 3.701 13.824 1.00 89.19 72 GLU A O 1
ATOM 534 N N . LEU A 1 73 ? -10.920 3.640 15.821 1.00 87.88 73 LEU A N 1
ATOM 535 C CA . LEU A 1 73 ? -9.589 3.329 15.259 1.00 87.88 73 LEU A CA 1
ATOM 536 C C . LEU A 1 73 ? -9.616 2.087 14.352 1.00 87.88 73 LEU A C 1
ATOM 538 O O . LEU A 1 73 ? -8.930 2.045 13.332 1.00 87.88 73 LEU A O 1
ATOM 542 N N . GLY A 1 74 ? -10.437 1.092 14.702 1.00 88.50 74 GLY A N 1
ATOM 543 C CA . GLY A 1 74 ? -10.641 -0.094 13.875 1.00 88.50 74 GLY A CA 1
ATOM 544 C C . GLY A 1 74 ? -11.259 0.234 12.513 1.00 88.50 74 GLY A C 1
ATOM 545 O O . GLY A 1 74 ? -10.812 -0.304 11.505 1.00 88.50 74 GLY A O 1
ATOM 546 N N . GLN A 1 75 ? -12.231 1.151 12.459 1.00 91.50 75 GLN A N 1
ATOM 547 C CA . GLN A 1 75 ? -12.868 1.580 11.208 1.00 91.50 75 GLN A CA 1
ATOM 548 C C . GLN A 1 75 ? -11.897 2.358 10.318 1.00 91.50 75 GLN A C 1
ATOM 550 O O . GLN A 1 75 ? -11.845 2.101 9.117 1.00 91.50 75 GLN A O 1
ATOM 555 N N . TRP A 1 76 ? -11.080 3.240 10.902 1.00 93.69 76 TRP A N 1
ATOM 556 C CA . TRP A 1 76 ? -9.995 3.909 10.179 1.00 93.69 76 TRP A CA 1
ATOM 557 C C . TRP A 1 76 ? -9.005 2.908 9.590 1.00 93.69 76 TRP A C 1
ATOM 559 O O . TRP A 1 76 ? -8.667 3.002 8.415 1.00 93.69 76 TRP A O 1
ATOM 569 N N . GLY A 1 77 ? -8.593 1.907 10.371 1.00 92.81 77 GLY A N 1
ATOM 570 C CA . GLY A 1 77 ? -7.723 0.846 9.876 1.00 92.81 77 GLY A CA 1
ATOM 571 C C . GLY A 1 77 ? -8.340 0.069 8.706 1.00 92.81 77 GLY A C 1
ATOM 572 O O . GLY A 1 77 ? -7.660 -0.192 7.718 1.00 92.81 77 GLY A O 1
ATOM 573 N N . VAL A 1 78 ? -9.641 -0.236 8.756 1.00 93.88 78 VAL A N 1
ATOM 574 C CA . VAL A 1 78 ? -10.348 -0.869 7.628 1.00 93.88 78 VAL A CA 1
ATOM 575 C C . VAL A 1 78 ? -10.357 0.049 6.403 1.00 93.88 78 VAL A C 1
ATOM 577 O O . VAL A 1 78 ? -9.951 -0.389 5.328 1.00 93.88 78 VAL A O 1
ATOM 580 N N . ALA A 1 79 ? -10.748 1.315 6.554 1.00 95.25 79 ALA A N 1
ATOM 581 C CA . ALA A 1 79 ? -10.798 2.272 5.449 1.00 95.25 79 ALA A CA 1
ATOM 582 C C . ALA A 1 79 ? -9.428 2.436 4.768 1.00 95.25 79 ALA A C 1
ATOM 584 O O . ALA A 1 79 ? -9.331 2.354 3.545 1.00 95.25 79 ALA A O 1
ATOM 585 N N . LEU A 1 80 ? -8.360 2.574 5.558 1.00 96.19 80 LEU A N 1
ATOM 586 C CA . LEU A 1 80 ? -6.993 2.688 5.050 1.00 96.19 80 LEU A CA 1
ATOM 587 C C . LEU A 1 80 ? -6.516 1.409 4.358 1.00 96.19 80 LEU A C 1
ATOM 589 O O . LEU A 1 80 ? -5.844 1.494 3.336 1.00 96.19 80 LEU A O 1
ATOM 593 N N . SER A 1 81 ? -6.887 0.225 4.859 1.00 96.56 81 SER A N 1
ATOM 594 C CA . SER A 1 81 ? -6.542 -1.038 4.191 1.00 96.56 81 SER A CA 1
ATOM 595 C C . SER A 1 81 ? -7.221 -1.180 2.827 1.00 96.56 81 SER A C 1
ATOM 597 O O . SER A 1 81 ? -6.591 -1.633 1.875 1.00 96.56 81 SER A O 1
ATOM 599 N N . VAL A 1 82 ? -8.483 -0.749 2.712 1.00 96.88 82 VAL A N 1
ATOM 600 C CA . VAL A 1 82 ? -9.224 -0.751 1.443 1.00 96.88 82 VAL A CA 1
ATOM 601 C C . VAL A 1 82 ? -8.619 0.260 0.476 1.00 96.88 82 VAL A C 1
ATOM 603 O O . VAL A 1 82 ? -8.434 -0.063 -0.692 1.00 96.88 82 VAL A O 1
ATOM 606 N N . PHE A 1 83 ? -8.252 1.449 0.960 1.00 97.56 83 PHE A N 1
ATOM 607 C CA . PHE A 1 83 ? -7.558 2.439 0.141 1.00 97.56 83 PHE A CA 1
ATOM 608 C C . PHE A 1 83 ? -6.205 1.915 -0.354 1.00 97.56 83 PHE A C 1
ATOM 610 O O . PHE A 1 83 ? -5.923 2.012 -1.540 1.00 97.56 83 PHE A O 1
ATOM 617 N N . ALA A 1 84 ? -5.405 1.286 0.512 1.00 97.38 84 ALA A N 1
ATOM 618 C CA . ALA A 1 84 ? -4.132 0.684 0.116 1.00 97.38 84 ALA A CA 1
ATOM 619 C C . ALA A 1 84 ? -4.320 -0.411 -0.950 1.00 97.38 84 ALA A C 1
ATOM 621 O O . ALA A 1 84 ? -3.570 -0.459 -1.920 1.00 97.38 84 ALA A O 1
ATOM 622 N N . ALA A 1 85 ? -5.343 -1.261 -0.809 1.00 97.31 85 ALA A N 1
ATOM 623 C CA . ALA A 1 85 ? -5.684 -2.275 -1.809 1.00 97.31 85 ALA A CA 1
ATOM 624 C C . ALA A 1 85 ? -6.138 -1.660 -3.140 1.00 97.31 85 ALA A C 1
ATOM 626 O O . ALA A 1 85 ? -5.736 -2.127 -4.202 1.00 97.31 85 ALA A O 1
ATOM 627 N N . TRP A 1 86 ? -6.921 -0.584 -3.087 1.00 97.25 86 TRP A N 1
ATOM 628 C CA . TRP A 1 86 ? -7.316 0.182 -4.265 1.00 97.25 86 TRP A CA 1
ATOM 629 C C . TRP A 1 86 ? -6.108 0.810 -4.968 1.00 97.25 86 TRP A C 1
ATOM 631 O O . TRP A 1 86 ? -5.954 0.664 -6.176 1.00 97.25 86 TRP A O 1
ATOM 641 N N . SER A 1 87 ? -5.200 1.445 -4.226 1.00 95.62 87 SER A N 1
ATOM 642 C CA . SER A 1 87 ? -3.953 1.985 -4.777 1.00 95.62 87 SER A CA 1
ATOM 643 C C . SER A 1 87 ? -3.074 0.891 -5.391 1.00 95.62 87 SER A C 1
ATOM 645 O O . SER A 1 87 ? -2.530 1.081 -6.478 1.00 95.62 87 SER A O 1
ATOM 647 N N . ALA A 1 88 ? -2.975 -0.271 -4.738 1.00 95.12 88 ALA A N 1
ATOM 648 C CA . ALA A 1 88 ? -2.217 -1.412 -5.245 1.00 95.12 88 ALA A CA 1
ATOM 649 C C . ALA A 1 88 ? -2.803 -1.954 -6.553 1.00 95.12 88 ALA A C 1
ATOM 651 O O . ALA A 1 88 ? -2.049 -2.267 -7.469 1.00 95.12 88 ALA A O 1
ATOM 652 N N . LEU A 1 89 ? -4.135 -2.009 -6.656 1.00 93.81 89 LEU A N 1
ATOM 653 C CA . LEU A 1 89 ? -4.829 -2.384 -7.885 1.00 93.81 89 LEU A CA 1
ATOM 654 C C . LEU A 1 89 ? -4.446 -1.447 -9.034 1.00 93.81 89 LEU A C 1
ATOM 656 O O . LEU A 1 89 ? -4.061 -1.924 -10.095 1.00 93.81 89 LEU A O 1
ATOM 660 N N . TRP A 1 90 ? -4.490 -0.129 -8.815 1.00 90.75 90 TRP A N 1
ATOM 661 C CA . TRP A 1 90 ? -4.127 0.827 -9.865 1.00 90.75 90 TRP A CA 1
ATOM 662 C C . TRP A 1 90 ? -2.648 0.802 -10.234 1.00 90.75 90 TRP A C 1
ATOM 664 O O . TRP A 1 90 ? -2.298 1.078 -11.375 1.00 90.75 90 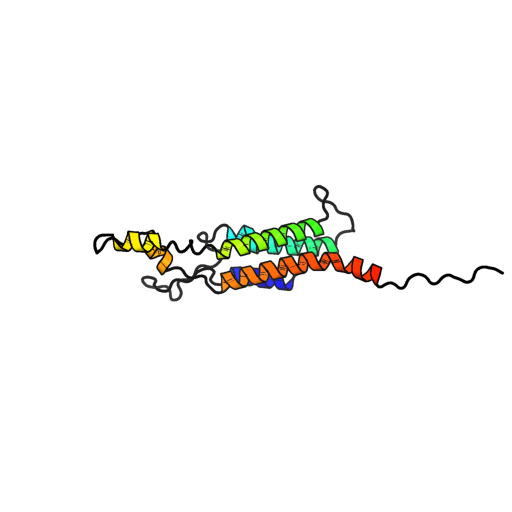TRP A O 1
ATOM 674 N N . SER A 1 91 ? -1.787 0.407 -9.300 1.00 89.56 91 SER A N 1
ATOM 675 C CA . SER A 1 91 ? -0.353 0.276 -9.558 1.00 89.56 91 SER A CA 1
ATOM 676 C C . SER A 1 91 ? -0.031 -0.874 -10.518 1.00 89.56 91 SER A C 1
ATOM 678 O O . SER A 1 91 ? 1.034 -0.859 -11.119 1.00 89.56 91 SER A O 1
ATOM 680 N N . LEU A 1 92 ? -0.930 -1.844 -10.717 1.00 87.19 92 LEU A N 1
ATOM 681 C CA . LEU A 1 92 ? -0.753 -2.870 -11.753 1.00 87.19 92 LEU A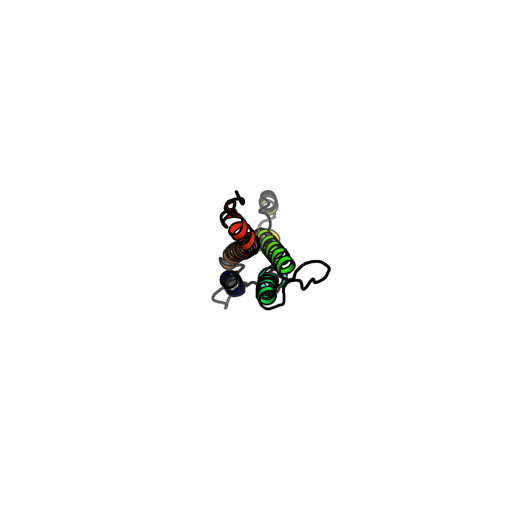 CA 1
ATOM 682 C C . LEU A 1 92 ? -0.945 -2.320 -13.171 1.00 87.19 92 LEU A C 1
ATOM 684 O O . LEU A 1 92 ? -0.390 -2.875 -14.106 1.00 87.19 92 LEU A O 1
ATOM 688 N N . PHE A 1 93 ? -1.674 -1.214 -13.336 1.00 83.06 93 PHE A N 1
ATOM 689 C CA . PHE A 1 93 ? -1.828 -0.533 -14.628 1.00 83.06 93 PHE A CA 1
ATOM 690 C C . PHE A 1 93 ? -0.722 0.507 -14.881 1.00 83.06 93 PHE A C 1
ATOM 692 O O . PHE A 1 93 ? -0.904 1.419 -15.681 1.00 83.06 93 PHE A O 1
ATOM 699 N N . SER A 1 94 ? 0.388 0.433 -14.135 1.00 74.56 94 SER A N 1
ATOM 700 C CA . SER A 1 94 ? 1.528 1.347 -14.293 1.00 74.56 94 SER A CA 1
ATOM 701 C C . SER A 1 94 ? 2.490 0.936 -15.407 1.00 74.56 94 SER A C 1
ATOM 703 O O . SER A 1 94 ? 3.291 1.765 -15.836 1.00 74.56 94 SER A O 1
ATOM 705 N N . GLU A 1 95 ? 2.367 -0.290 -15.927 1.00 63.84 95 GLU A N 1
ATOM 706 C CA . GLU A 1 95 ? 2.717 -0.550 -17.321 1.00 63.84 95 GLU A CA 1
ATOM 707 C C . GLU A 1 95 ? 1.738 0.269 -18.140 1.00 63.84 95 GLU A C 1
ATOM 709 O O . GLU A 1 95 ? 0.540 -0.024 -18.178 1.00 63.84 95 GLU A O 1
ATOM 714 N N . LEU A 1 96 ? 2.244 1.384 -18.660 1.00 55.31 96 LEU A N 1
ATOM 715 C CA . LEU A 1 96 ? 1.504 2.296 -19.505 1.00 55.31 96 LEU A CA 1
ATOM 716 C C . LEU A 1 96 ? 0.657 1.463 -20.473 1.00 55.31 96 LEU A C 1
ATOM 718 O O . LEU A 1 96 ? 1.168 0.554 -21.119 1.00 55.31 96 LEU A O 1
ATOM 722 N N . TRP A 1 97 ? -0.638 1.763 -20.525 1.00 51.03 97 TRP A N 1
ATOM 723 C CA . TRP A 1 97 ? -1.550 1.281 -21.551 1.00 51.03 97 TRP A CA 1
ATOM 724 C C . TRP A 1 97 ? -0.832 0.967 -22.881 1.00 51.03 97 TRP A C 1
ATOM 726 O O . TRP A 1 97 ? -0.149 1.799 -23.476 1.00 51.03 97 TRP A O 1
ATOM 736 N N . TYR A 1 98 ? -0.939 -0.275 -23.327 1.00 44.88 98 TYR A N 1
ATOM 737 C CA . TYR A 1 98 ? -0.485 -0.657 -24.653 1.00 44.88 98 TYR A CA 1
ATOM 738 C C . TYR A 1 98 ? -1.404 0.031 -25.670 1.00 44.88 98 TYR A C 1
ATOM 740 O O . TYR A 1 98 ? -2.534 -0.418 -25.873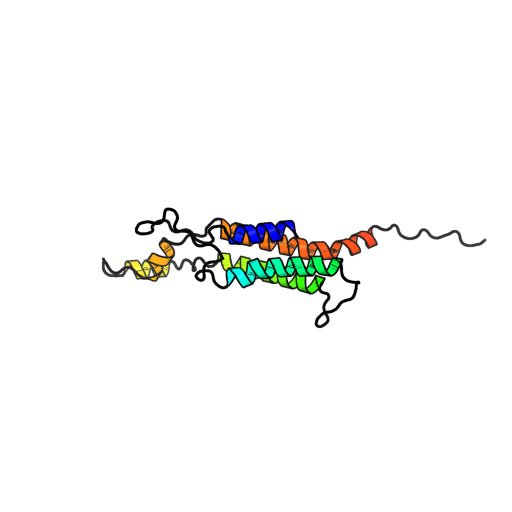 1.00 44.88 98 TYR A O 1
ATOM 748 N N . GLU A 1 99 ? -0.959 1.155 -26.240 1.00 46.41 99 GLU A N 1
ATOM 749 C CA . GLU A 1 99 ? -1.648 1.803 -27.354 1.00 46.41 99 GLU A CA 1
ATOM 750 C C . GLU A 1 99 ? -1.140 1.202 -28.675 1.00 46.41 99 GLU A C 1
ATOM 752 O O . GLU A 1 99 ? 0.033 1.377 -29.015 1.00 46.41 99 GLU A O 1
ATOM 757 N N . PRO A 1 100 ? -1.965 0.432 -29.410 1.00 50.34 100 PRO A N 1
ATOM 758 C CA . PRO A 1 100 ? -1.524 -0.234 -30.636 1.00 50.34 100 PRO A CA 1
ATOM 759 C C . PRO A 1 100 ? -1.188 0.752 -31.771 1.00 50.34 100 PRO A C 1
ATOM 761 O O . PRO A 1 100 ? -0.412 0.424 -32.664 1.00 50.34 100 PRO A O 1
ATOM 764 N N . ASP A 1 101 ? -1.727 1.968 -31.731 1.00 47.47 101 ASP A N 1
ATOM 765 C CA . ASP A 1 101 ? -1.474 3.049 -32.689 1.00 47.47 101 ASP A CA 1
ATOM 766 C C . ASP A 1 101 ? -0.147 3.784 -32.441 1.00 47.47 101 ASP A C 1
ATOM 768 O O . ASP A 1 101 ? 0.459 4.273 -33.393 1.00 47.47 101 ASP A O 1
ATOM 772 N N . ALA A 1 102 ? 0.368 3.801 -31.206 1.00 53.12 102 ALA A N 1
ATOM 773 C CA . ALA A 1 102 ? 1.706 4.317 -30.916 1.00 53.12 102 ALA A CA 1
ATOM 774 C C . ALA A 1 102 ? 2.797 3.506 -31.639 1.00 53.12 102 ALA A C 1
ATOM 776 O O . ALA A 1 102 ? 3.791 4.074 -32.094 1.00 53.12 102 ALA A O 1
ATOM 777 N N . GLN A 1 103 ? 2.587 2.198 -31.810 1.00 52.91 103 GLN A N 1
ATOM 778 C CA . GLN A 1 103 ? 3.499 1.328 -32.551 1.00 52.91 103 GLN A CA 1
ATOM 779 C C . GLN A 1 103 ? 3.389 1.520 -34.071 1.00 52.91 103 GLN A C 1
ATOM 781 O O . GLN A 1 103 ? 4.403 1.534 -34.766 1.00 52.91 103 GLN A O 1
ATOM 786 N N . GLU A 1 104 ? 2.184 1.754 -34.603 1.00 53.00 104 GLU A N 1
ATOM 787 C CA . GLU A 1 104 ? 2.003 2.120 -36.017 1.00 53.00 104 GLU A CA 1
ATOM 788 C C . GLU A 1 104 ? 2.570 3.516 -36.334 1.00 53.00 104 GLU A C 1
ATOM 790 O O . GLU A 1 104 ? 3.151 3.722 -37.402 1.00 53.00 104 GLU A O 1
ATOM 795 N N . ALA A 1 105 ? 2.459 4.466 -35.400 1.00 54.88 105 ALA A N 1
ATOM 796 C CA . ALA A 1 105 ? 3.066 5.790 -35.505 1.00 54.88 105 ALA A CA 1
ATOM 797 C C . ALA A 1 105 ? 4.600 5.726 -35.422 1.00 54.88 105 ALA A C 1
ATOM 799 O O . ALA A 1 105 ? 5.285 6.462 -36.134 1.00 54.88 105 ALA A O 1
ATOM 800 N N . ALA A 1 106 ? 5.151 4.822 -34.606 1.00 53.97 106 ALA A N 1
ATOM 801 C CA . ALA A 1 106 ? 6.586 4.575 -34.545 1.00 53.97 106 ALA A CA 1
ATOM 802 C C . ALA A 1 106 ? 7.121 3.856 -35.794 1.00 53.97 106 ALA A C 1
ATOM 804 O O . ALA A 1 106 ? 8.197 4.197 -36.280 1.00 53.97 106 ALA A O 1
ATOM 805 N N . ALA A 1 107 ? 6.336 2.955 -36.395 1.00 58.62 107 ALA A N 1
ATOM 806 C CA . ALA A 1 107 ? 6.658 2.318 -37.675 1.00 58.62 107 ALA A CA 1
ATOM 807 C C . ALA A 1 107 ? 6.716 3.308 -38.859 1.00 58.62 107 ALA A C 1
ATOM 809 O O . ALA A 1 107 ? 7.265 2.986 -39.912 1.00 58.62 107 ALA A O 1
ATOM 810 N N . GLN A 1 108 ? 6.158 4.514 -38.700 1.00 66.88 108 GLN A N 1
ATOM 811 C CA . GLN A 1 108 ? 6.226 5.603 -39.682 1.00 66.88 108 GLN A CA 1
ATOM 812 C C . GLN A 1 108 ? 7.417 6.547 -39.451 1.00 66.88 108 GLN A C 1
ATOM 814 O O . GLN A 1 108 ? 7.616 7.484 -40.231 1.00 66.88 108 GLN A O 1
ATOM 819 N N . LEU A 1 109 ? 8.218 6.323 -38.404 1.00 66.19 109 LEU A N 1
ATOM 820 C CA . LEU A 1 109 ? 9.430 7.097 -38.167 1.00 66.19 109 LEU A CA 1
ATOM 821 C C . LEU A 1 109 ? 10.535 6.662 -39.145 1.00 66.19 109 LEU A C 1
ATOM 823 O O . LEU A 1 109 ? 10.666 5.477 -39.457 1.00 66.19 109 LEU A O 1
ATOM 827 N N . PRO A 1 110 ? 11.343 7.607 -39.659 1.00 68.06 110 PRO A N 1
ATOM 828 C CA . PRO A 1 110 ? 12.487 7.267 -40.496 1.00 68.06 110 PRO A CA 1
ATOM 829 C C . PRO A 1 110 ? 13.455 6.350 -39.735 1.00 68.06 110 PRO A C 1
ATOM 831 O O . PRO A 1 110 ? 13.702 6.561 -38.545 1.00 68.06 110 PRO A O 1
ATOM 834 N N . GLU A 1 111 ? 14.016 5.349 -40.426 1.00 65.00 111 GLU A N 1
ATOM 835 C CA . GLU A 1 111 ? 14.944 4.383 -39.826 1.00 65.00 111 GLU A CA 1
ATOM 836 C C . GLU A 1 111 ? 16.066 5.101 -39.054 1.00 65.00 111 GLU A C 1
ATOM 838 O O . GLU A 1 111 ? 16.777 5.951 -39.595 1.00 65.00 111 GLU A O 1
ATOM 843 N N . GLY A 1 112 ? 16.197 4.771 -37.765 1.00 62.34 112 GLY A N 1
ATOM 844 C CA . GLY A 1 112 ? 17.145 5.400 -36.837 1.00 62.34 112 GLY A CA 1
ATOM 845 C C . GLY A 1 112 ? 16.532 6.410 -35.859 1.00 62.34 112 GLY A C 1
ATOM 846 O O . GLY A 1 112 ? 17.230 6.856 -34.949 1.00 62.34 112 GLY A O 1
ATOM 847 N N . VAL A 1 113 ? 15.244 6.746 -35.988 1.00 59.22 113 VAL A N 1
ATOM 848 C CA . VAL A 1 113 ? 14.507 7.569 -35.016 1.00 59.22 113 VAL A CA 1
ATOM 849 C C . VAL A 1 113 ? 13.593 6.670 -34.183 1.00 59.22 113 VAL A C 1
ATOM 851 O O . VAL A 1 113 ? 12.471 6.378 -34.576 1.00 59.22 113 VAL A O 1
ATOM 854 N N . VAL A 1 114 ? 14.077 6.221 -33.023 1.00 62.44 114 VAL A N 1
ATOM 855 C CA . VAL A 1 114 ? 13.263 5.474 -32.049 1.00 62.44 114 VAL A CA 1
ATOM 856 C C . VAL A 1 114 ? 12.414 6.433 -31.221 1.00 62.44 114 VAL A C 1
ATOM 858 O O . VAL A 1 114 ? 12.906 7.468 -30.758 1.00 62.44 114 VAL A O 1
ATOM 861 N N . SER A 1 115 ? 11.135 6.108 -31.021 1.00 59.56 115 SER A N 1
ATOM 862 C CA . SER A 1 115 ? 10.291 6.926 -30.156 1.00 59.56 115 SER A CA 1
ATOM 863 C C . SER A 1 115 ? 10.720 6.729 -28.687 1.00 59.56 115 SER A C 1
ATOM 865 O O . SER A 1 115 ? 10.907 5.593 -28.233 1.00 59.56 115 SER A O 1
ATOM 867 N N . PRO A 1 116 ? 10.890 7.811 -27.901 1.00 59.81 116 PRO A N 1
ATOM 868 C CA . PRO A 1 116 ? 11.250 7.690 -26.488 1.00 59.81 116 PRO A CA 1
ATOM 869 C C . PRO A 1 116 ? 10.239 6.866 -25.684 1.00 59.81 116 PRO A C 1
ATOM 871 O O . PRO A 1 116 ? 10.601 6.275 -24.679 1.00 59.81 116 PRO A O 1
ATOM 874 N N . PHE A 1 117 ? 8.980 6.810 -26.121 1.00 58.22 117 PHE A N 1
ATOM 875 C CA . PHE A 1 117 ? 7.919 6.081 -25.430 1.00 58.22 117 PHE A CA 1
ATOM 876 C C . PHE A 1 117 ? 7.926 4.573 -25.730 1.00 58.22 117 PHE A C 1
ATOM 878 O O . PHE A 1 117 ? 7.758 3.789 -24.801 1.00 58.22 117 PHE A O 1
ATOM 885 N N . GLU A 1 118 ? 8.188 4.146 -26.970 1.00 60.00 118 GLU A N 1
ATOM 886 C CA . GLU A 1 118 ? 8.276 2.719 -27.335 1.00 60.00 118 GLU A CA 1
ATOM 887 C C . GLU A 1 118 ? 9.459 2.032 -26.646 1.00 60.00 118 GLU A C 1
ATOM 889 O O . GLU A 1 118 ? 9.289 0.992 -26.020 1.00 60.00 118 GLU A O 1
ATOM 894 N N . THR A 1 119 ? 10.630 2.677 -26.636 1.00 56.44 119 THR A N 1
ATOM 895 C CA . THR A 1 119 ? 11.828 2.144 -25.956 1.00 56.44 119 THR A CA 1
ATOM 896 C C . THR A 1 119 ? 11.674 2.014 -24.440 1.00 56.44 119 THR A C 1
ATOM 898 O O . THR A 1 119 ? 12.299 1.147 -23.832 1.00 56.44 119 THR A O 1
ATOM 901 N N . LEU A 1 120 ? 10.855 2.863 -23.811 1.00 58.25 120 LEU A N 1
ATOM 902 C CA . LEU A 1 120 ? 10.548 2.762 -22.384 1.00 58.25 120 LEU A CA 1
ATOM 903 C C . LEU A 1 120 ? 9.531 1.650 -22.102 1.00 58.25 120 LEU A C 1
ATOM 905 O O . LEU A 1 120 ? 9.614 1.014 -21.053 1.00 58.25 120 LEU A O 1
ATOM 909 N N . ASN A 1 121 ? 8.601 1.392 -23.024 1.00 57.47 121 ASN A N 1
ATOM 910 C CA . ASN A 1 121 ? 7.568 0.372 -22.858 1.00 57.47 121 ASN A CA 1
ATOM 911 C C . ASN A 1 121 ? 8.077 -1.043 -23.178 1.00 57.47 121 ASN A C 1
ATOM 913 O O . ASN A 1 121 ? 7.779 -1.978 -22.449 1.00 57.47 121 ASN A O 1
ATOM 917 N N . GLU A 1 122 ? 8.904 -1.196 -24.216 1.00 59.56 122 GLU A N 1
ATOM 918 C CA . GLU A 1 122 ? 9.492 -2.485 -24.614 1.00 59.56 122 GLU A CA 1
ATOM 919 C C . GLU A 1 122 ? 10.485 -3.025 -23.570 1.00 59.56 122 GLU A C 1
ATOM 921 O O . GLU A 1 122 ? 10.715 -4.227 -23.489 1.00 59.56 122 GLU A O 1
ATOM 926 N N . LYS A 1 123 ? 11.049 -2.149 -22.727 1.00 57.88 123 LYS A N 1
ATOM 927 C CA . LYS A 1 123 ? 12.086 -2.513 -21.751 1.00 57.88 123 LYS A CA 1
ATOM 928 C C . LYS A 1 123 ? 11.596 -2.695 -20.323 1.00 57.88 123 LYS A C 1
ATOM 930 O O . LYS A 1 123 ? 12.410 -3.060 -19.481 1.00 57.88 123 LYS A O 1
ATOM 935 N N . THR A 1 124 ? 10.327 -2.429 -20.020 1.00 69.50 124 THR A N 1
ATOM 936 C CA . THR A 1 124 ? 9.846 -2.391 -18.632 1.00 69.50 124 THR A CA 1
ATOM 937 C C . THR A 1 124 ? 8.753 -3.428 -18.415 1.00 69.50 124 THR A C 1
ATOM 939 O O . THR A 1 124 ? 7.631 -3.243 -18.868 1.00 69.50 124 THR A O 1
ATOM 942 N N . ALA A 1 125 ? 9.068 -4.490 -17.674 1.00 79.38 125 ALA A N 1
ATOM 943 C CA . ALA A 1 125 ? 8.100 -5.500 -17.253 1.00 79.38 125 ALA A CA 1
ATOM 944 C C . ALA A 1 125 ? 7.812 -5.397 -15.748 1.00 79.38 125 ALA A C 1
ATOM 946 O O . ALA A 1 125 ? 8.697 -5.078 -14.944 1.00 79.38 125 ALA A O 1
ATOM 947 N N . LEU A 1 126 ? 6.583 -5.710 -15.340 1.00 85.88 126 LEU A N 1
ATOM 948 C CA . LEU A 1 126 ? 6.178 -5.850 -13.947 1.00 85.88 126 LEU A CA 1
ATOM 949 C C . LEU A 1 126 ? 6.933 -7.020 -13.335 1.00 85.88 126 LEU A C 1
ATOM 951 O O . LEU A 1 126 ? 6.745 -8.189 -13.679 1.00 85.88 126 LEU A O 1
ATOM 955 N N . GLY A 1 127 ? 7.754 -6.694 -12.347 1.00 86.56 127 GLY A N 1
ATOM 956 C CA . GLY A 1 127 ? 8.393 -7.692 -11.516 1.00 86.56 127 GLY A CA 1
ATOM 957 C C . GLY A 1 127 ? 7.368 -8.408 -10.635 1.00 86.56 127 GLY A C 1
ATOM 958 O O . GLY A 1 127 ? 6.292 -7.896 -10.307 1.00 86.56 127 GLY A O 1
ATOM 959 N N . TYR A 1 128 ? 7.734 -9.596 -10.153 1.00 90.81 128 TYR A N 1
ATOM 960 C CA . TYR A 1 128 ? 6.896 -10.390 -9.246 1.00 90.81 128 TYR A CA 1
ATOM 961 C C . TYR A 1 128 ? 6.463 -9.622 -7.980 1.00 90.81 128 TYR A C 1
ATOM 963 O O . TYR A 1 128 ? 5.416 -9.920 -7.397 1.00 90.81 128 TYR A O 1
ATOM 971 N N . GLY A 1 129 ? 7.234 -8.614 -7.551 1.00 92.69 129 GLY A N 1
ATOM 972 C CA . GLY A 1 129 ? 6.904 -7.757 -6.414 1.00 92.69 129 GLY A CA 1
ATOM 973 C C . GLY A 1 129 ? 5.623 -6.944 -6.612 1.00 92.69 129 GLY A C 1
ATOM 974 O O . GLY A 1 129 ? 4.897 -6.735 -5.636 1.00 92.69 129 GLY A O 1
ATOM 975 N N . ALA A 1 130 ? 5.290 -6.546 -7.843 1.00 92.94 130 ALA A N 1
ATOM 976 C CA . ALA A 1 130 ? 4.060 -5.811 -8.132 1.00 92.94 130 ALA A CA 1
ATOM 977 C C . ALA A 1 130 ? 2.813 -6.694 -7.948 1.00 92.94 130 ALA A C 1
ATOM 979 O O . ALA A 1 130 ? 1.901 -6.338 -7.195 1.00 92.94 130 ALA A O 1
ATOM 980 N N . PHE A 1 131 ? 2.817 -7.900 -8.527 1.00 93.69 131 PHE A N 1
ATOM 981 C CA . PHE A 1 131 ? 1.729 -8.872 -8.365 1.00 93.69 131 PHE A CA 1
ATOM 982 C C . PHE A 1 131 ? 1.532 -9.285 -6.903 1.00 93.69 131 PHE A C 1
ATOM 984 O O . PHE A 1 131 ? 0.408 -9.280 -6.396 1.00 93.69 131 PHE A O 1
ATOM 991 N N . LEU A 1 132 ? 2.620 -9.600 -6.191 1.00 96.12 132 LEU A N 1
ATOM 992 C CA . LEU A 1 132 ? 2.544 -9.973 -4.777 1.00 96.12 132 LEU A CA 1
ATOM 993 C C . LEU A 1 132 ? 2.045 -8.813 -3.905 1.00 96.12 132 LEU A C 1
ATOM 995 O O . LEU A 1 132 ? 1.265 -9.036 -2.979 1.00 96.12 132 LEU A O 1
ATOM 999 N N . THR A 1 133 ? 2.438 -7.575 -4.220 1.00 96.31 133 THR A N 1
ATOM 1000 C CA . THR A 1 133 ? 1.925 -6.377 -3.543 1.00 96.31 133 THR A CA 1
ATOM 1001 C C . THR A 1 133 ? 0.411 -6.263 -3.710 1.00 96.31 133 THR A C 1
ATOM 1003 O O . THR A 1 133 ? -0.293 -6.093 -2.714 1.00 96.31 133 THR A O 1
ATOM 1006 N N . ALA A 1 134 ? -0.113 -6.425 -4.928 1.00 95.81 134 ALA A N 1
ATOM 1007 C CA . ALA A 1 134 ? -1.552 -6.385 -5.175 1.00 95.81 134 ALA A CA 1
ATOM 1008 C C . ALA A 1 134 ? -2.302 -7.488 -4.412 1.00 95.81 134 ALA A C 1
ATOM 1010 O O . ALA A 1 134 ? -3.283 -7.212 -3.716 1.00 95.81 134 ALA A O 1
ATOM 1011 N N . VAL A 1 135 ? -1.808 -8.729 -4.464 1.00 96.94 135 VAL A N 1
ATOM 1012 C CA . VAL A 1 135 ? -2.421 -9.862 -3.755 1.00 96.94 135 VAL A CA 1
ATOM 1013 C C . VAL A 1 135 ? -2.426 -9.631 -2.246 1.00 96.94 135 VAL A C 1
ATOM 1015 O O . VAL A 1 135 ? -3.474 -9.754 -1.609 1.00 96.94 135 VAL A O 1
ATOM 1018 N N . PHE A 1 136 ? -1.291 -9.270 -1.646 1.00 97.62 136 PHE A N 1
ATOM 1019 C CA . PHE A 1 136 ? -1.228 -9.083 -0.198 1.00 97.62 136 PHE A CA 1
ATOM 1020 C C . PHE A 1 136 ? -1.993 -7.852 0.275 1.00 97.62 136 PHE A C 1
ATOM 1022 O O . PHE A 1 136 ? -2.575 -7.910 1.359 1.00 97.62 136 PHE A O 1
ATOM 1029 N N . ALA A 1 137 ? -2.083 -6.790 -0.527 1.00 97.44 137 ALA A N 1
ATOM 1030 C CA . ALA A 1 137 ? -2.931 -5.645 -0.214 1.00 97.44 137 ALA A CA 1
ATOM 1031 C C . ALA A 1 137 ? -4.420 -6.040 -0.221 1.00 97.44 137 ALA A C 1
ATOM 1033 O O . ALA A 1 137 ? -5.148 -5.728 0.724 1.00 97.44 137 ALA A O 1
ATOM 1034 N N . MET A 1 138 ? -4.861 -6.822 -1.213 1.00 96.88 138 MET A N 1
ATOM 1035 C CA . MET A 1 138 ? -6.227 -7.356 -1.273 1.00 96.88 138 MET A CA 1
ATOM 1036 C C . MET A 1 138 ? -6.534 -8.303 -0.105 1.00 96.88 138 MET A C 1
ATOM 1038 O O . MET A 1 138 ? -7.592 -8.200 0.519 1.00 96.88 138 MET A O 1
ATOM 1042 N N . VAL A 1 139 ? -5.600 -9.191 0.250 1.00 97.25 139 VAL A N 1
ATOM 1043 C CA . VAL A 1 139 ? -5.730 -10.075 1.420 1.00 97.25 139 VAL A CA 1
ATOM 1044 C C . VAL A 1 139 ? -5.793 -9.259 2.711 1.00 97.25 139 VAL A C 1
ATOM 1046 O O . VAL A 1 139 ? -6.613 -9.550 3.583 1.00 97.25 139 VAL A O 1
ATOM 1049 N N . LEU A 1 140 ? -4.961 -8.226 2.852 1.00 97.12 140 LEU A N 1
ATOM 1050 C CA . LEU A 1 140 ? -4.973 -7.335 4.008 1.00 97.12 140 LEU A CA 1
ATOM 1051 C C . LEU A 1 140 ? -6.348 -6.672 4.173 1.00 97.12 140 LEU A C 1
ATOM 1053 O O . LEU A 1 140 ? -6.943 -6.784 5.248 1.00 97.12 140 LEU A O 1
ATOM 1057 N N . ALA A 1 141 ? -6.878 -6.070 3.104 1.00 96.69 141 ALA A N 1
ATOM 1058 C CA . ALA A 1 141 ? -8.196 -5.440 3.090 1.00 96.69 141 ALA A CA 1
ATOM 1059 C C . ALA A 1 141 ? -9.325 -6.443 3.376 1.00 96.69 141 ALA A C 1
ATOM 1061 O O . ALA A 1 141 ? -10.171 -6.202 4.240 1.00 96.69 141 ALA A O 1
ATOM 1062 N N . GLY A 1 142 ? -9.308 -7.612 2.728 1.00 94.31 142 GLY A N 1
ATOM 1063 C CA . GLY A 1 142 ? -10.295 -8.668 2.953 1.00 94.31 142 GLY A CA 1
ATOM 1064 C C . GLY A 1 142 ? -10.318 -9.145 4.407 1.00 94.31 142 GLY A C 1
ATOM 1065 O O . GLY A 1 142 ? -11.383 -9.261 5.017 1.00 94.31 142 GLY A O 1
ATOM 1066 N N . LEU A 1 143 ? -9.142 -9.345 5.010 1.00 93.69 143 LEU A N 1
ATOM 1067 C CA . LEU A 1 143 ? -9.020 -9.727 6.418 1.00 93.69 143 LEU A CA 1
ATOM 1068 C C . LEU A 1 143 ? -9.456 -8.607 7.373 1.00 93.69 143 LEU A C 1
ATOM 1070 O O . LEU A 1 143 ? -10.000 -8.905 8.439 1.00 93.69 143 LEU A O 1
ATOM 1074 N N . ALA A 1 144 ? -9.230 -7.339 7.022 1.00 91.69 144 ALA A N 1
ATOM 1075 C CA . ALA A 1 144 ? -9.690 -6.198 7.810 1.00 91.69 144 ALA A CA 1
ATOM 1076 C C . ALA A 1 144 ? -11.226 -6.117 7.828 1.00 91.69 144 ALA A C 1
ATOM 1078 O O . ALA A 1 144 ? -11.829 -6.043 8.900 1.00 91.69 144 ALA A O 1
ATOM 1079 N N . VAL A 1 145 ? -11.862 -6.224 6.656 1.00 90.38 145 VAL A N 1
ATOM 1080 C CA . VAL A 1 145 ? -13.326 -6.191 6.508 1.00 90.38 145 VAL A CA 1
ATOM 1081 C C . VAL A 1 145 ? -13.986 -7.398 7.180 1.00 90.38 145 VAL A C 1
ATOM 1083 O O . VAL A 1 145 ? -14.986 -7.248 7.886 1.00 90.38 145 VAL A O 1
ATOM 1086 N N . ALA A 1 146 ? -13.431 -8.602 7.008 1.00 88.38 146 ALA A N 1
ATOM 1087 C CA . ALA A 1 146 ? -13.968 -9.816 7.623 1.00 88.38 146 ALA A CA 1
ATOM 1088 C C . ALA A 1 146 ? -13.859 -9.793 9.157 1.00 88.38 146 ALA A C 1
ATOM 1090 O O . ALA A 1 146 ? -14.771 -10.250 9.850 1.00 88.38 146 ALA A O 1
ATOM 1091 N N . GLY A 1 147 ? -12.781 -9.211 9.697 1.00 79.75 147 GLY A N 1
ATOM 1092 C CA . GLY A 1 147 ? -12.547 -9.113 11.139 1.00 79.75 147 GLY A CA 1
ATOM 1093 C C . GLY A 1 147 ? -13.663 -8.392 11.904 1.00 79.75 147 GLY A C 1
ATOM 1094 O O . GLY A 1 147 ? -13.976 -8.785 13.026 1.00 79.75 147 GLY A O 1
ATOM 1095 N N . GLY A 1 148 ? -14.316 -7.398 11.292 1.00 68.75 148 GLY A N 1
ATOM 1096 C CA . GLY A 1 148 ? -15.428 -6.666 11.910 1.00 68.75 148 GLY A CA 1
ATOM 1097 C C . GLY A 1 148 ? -16.720 -7.478 12.075 1.00 68.75 148 GLY A C 1
ATOM 1098 O O . GLY A 1 148 ? -17.555 -7.136 12.907 1.00 68.75 148 GLY A O 1
ATOM 1099 N N . LYS A 1 149 ? -16.898 -8.576 11.326 1.00 59.66 149 LYS A N 1
ATOM 1100 C CA . LYS A 1 149 ? -18.151 -9.359 11.312 1.00 59.66 149 LYS A CA 1
ATOM 1101 C C . LYS A 1 149 ? -18.198 -10.481 12.357 1.00 59.66 149 LYS A C 1
ATOM 1103 O O . LYS A 1 149 ? -19.252 -11.070 12.584 1.00 59.66 149 LYS A O 1
ATOM 1108 N N . VAL A 1 150 ? -17.081 -10.772 13.025 1.00 59.66 150 VAL A N 1
ATOM 1109 C CA . VAL A 1 150 ? -16.960 -11.905 13.962 1.00 59.66 150 VAL A CA 1
ATOM 1110 C C . VAL A 1 150 ? -17.868 -11.782 15.202 1.00 59.66 150 VAL A C 1
ATOM 1112 O O . VAL A 1 150 ? -18.492 -12.783 15.554 1.00 59.66 150 VAL A O 1
ATOM 1115 N N . PRO A 1 151 ? -18.026 -10.613 15.859 1.00 57.44 151 PRO A N 1
ATOM 1116 C CA . PRO A 1 151 ? -18.903 -10.493 17.031 1.00 57.44 151 PRO A CA 1
ATOM 1117 C C . PRO A 1 151 ? -20.388 -10.695 16.696 1.00 57.44 151 PRO A C 1
ATOM 1119 O O . PRO A 1 151 ? -21.110 -11.335 17.458 1.00 57.44 151 PRO A O 1
ATOM 1122 N N . ALA A 1 152 ? -20.833 -10.218 15.529 1.00 53.78 152 ALA A N 1
ATOM 1123 C CA . ALA A 1 152 ? -22.219 -10.347 15.074 1.00 53.78 152 ALA A CA 1
ATOM 1124 C C . ALA A 1 152 ? -22.607 -11.810 14.794 1.00 53.78 152 ALA A C 1
ATOM 1126 O O . ALA A 1 152 ? -23.707 -12.241 15.132 1.00 53.78 152 ALA A O 1
ATOM 1127 N N . LEU A 1 153 ? -21.674 -12.600 14.255 1.00 50.28 153 LEU A N 1
ATOM 1128 C CA . LEU A 1 153 ? -21.868 -14.038 14.056 1.00 50.28 153 LEU A CA 1
ATOM 1129 C C . LEU A 1 153 ? -21.937 -14.792 15.388 1.00 50.28 153 LEU A C 1
ATOM 1131 O O . LEU A 1 153 ? -22.725 -15.721 15.526 1.00 50.28 153 LEU A O 1
ATOM 1135 N N . ARG A 1 154 ? -21.158 -14.372 16.395 1.00 49.12 154 ARG A N 1
ATOM 1136 C CA . ARG A 1 154 ? -21.233 -14.968 17.737 1.00 49.12 154 ARG A CA 1
ATOM 1137 C C . ARG A 1 154 ? -22.554 -14.657 18.438 1.00 49.12 154 ARG A C 1
ATOM 1139 O O . ARG A 1 154 ? -23.074 -15.537 19.108 1.00 49.12 154 ARG A O 1
ATOM 1146 N N . ALA A 1 155 ? -23.111 -13.461 18.252 1.00 59.75 155 ALA A N 1
ATOM 1147 C CA . ALA A 1 155 ? -24.416 -13.095 18.805 1.00 59.75 155 ALA A CA 1
ATOM 1148 C C . ALA A 1 155 ? -25.570 -13.896 18.175 1.00 59.75 155 ALA A C 1
ATOM 1150 O O . ALA A 1 155 ? -26.452 -14.353 18.894 1.00 59.75 155 ALA A O 1
ATOM 1151 N N . ALA A 1 156 ? -25.533 -14.130 16.859 1.00 62.19 156 ALA A N 1
ATOM 1152 C CA . ALA A 1 156 ? -26.537 -14.939 16.159 1.00 62.19 156 ALA A CA 1
ATOM 1153 C C . ALA A 1 156 ? -26.454 -16.448 16.478 1.00 62.19 156 ALA A C 1
ATOM 1155 O O . ALA A 1 156 ? -27.411 -17.178 16.236 1.00 62.19 156 ALA A O 1
ATOM 1156 N N . LEU A 1 157 ? -25.321 -16.915 17.013 1.00 53.84 157 LEU A N 1
ATOM 1157 C CA . LEU A 1 157 ? -25.093 -18.313 17.400 1.00 53.84 157 LEU A CA 1
ATOM 1158 C C . LEU A 1 157 ? -25.352 -18.593 18.888 1.00 53.84 157 LEU A C 1
ATOM 1160 O O . LEU A 1 157 ? -25.264 -19.747 19.307 1.00 53.84 157 LEU A O 1
ATOM 1164 N N . LEU A 1 158 ? -25.666 -17.576 19.698 1.00 74.38 158 LEU A N 1
ATOM 1165 C CA . LEU A 1 158 ? -26.125 -17.805 21.066 1.00 74.38 158 LEU A CA 1
ATOM 1166 C C . LEU A 1 158 ? -27.573 -18.335 21.020 1.00 74.38 158 LEU A C 1
ATOM 1168 O O . LEU A 1 158 ? -28.435 -17.670 20.442 1.00 74.38 158 LEU A O 1
ATOM 1172 N N . PRO A 1 159 ? -27.865 -19.519 21.600 1.00 65.12 159 PRO A N 1
ATOM 1173 C CA . PRO A 1 159 ? -29.215 -20.070 21.621 1.00 65.12 159 PRO A CA 1
ATOM 1174 C C . PRO A 1 159 ? -30.178 -19.098 22.305 1.00 65.12 159 PRO A C 1
ATOM 1176 O O . PRO A 1 159 ? -29.864 -18.572 23.375 1.00 65.12 159 PRO A O 1
ATOM 1179 N N . ALA A 1 160 ? -31.350 -18.882 21.703 1.00 71.00 160 ALA A N 1
ATOM 1180 C CA . ALA A 1 160 ? -32.391 -18.039 22.282 1.00 71.00 160 ALA A CA 1
ATOM 1181 C C . ALA A 1 160 ? -32.701 -18.485 23.729 1.00 71.00 160 ALA A C 1
ATOM 1183 O O . ALA A 1 160 ? -32.835 -19.694 23.966 1.00 71.00 160 ALA A O 1
ATOM 1184 N N . PRO A 1 161 ? -32.815 -17.550 24.696 1.00 65.00 161 PRO A N 1
ATOM 1185 C CA . PRO A 1 161 ? -33.196 -17.875 26.065 1.00 65.00 161 PRO A CA 1
ATOM 1186 C C . PRO A 1 161 ? -3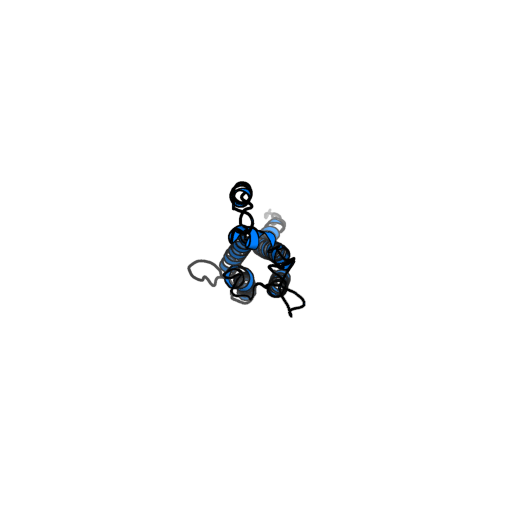4.472 -18.726 26.076 1.00 65.00 161 PRO A C 1
ATOM 1188 O O . PRO A 1 161 ? -35.513 -18.303 25.570 1.00 65.00 161 PRO A O 1
ATOM 1191 N N . ARG A 1 162 ? -34.385 -19.952 26.614 1.00 63.78 162 ARG A N 1
ATOM 1192 C CA . ARG A 1 162 ? -35.554 -20.828 26.778 1.00 63.78 162 ARG A CA 1
ATOM 1193 C C . ARG A 1 162 ? -36.542 -20.154 27.740 1.00 63.78 162 ARG A C 1
ATOM 1195 O O . ARG A 1 162 ? -36.097 -19.705 28.797 1.00 63.78 162 ARG A O 1
ATOM 1202 N N . PRO A 1 163 ? -37.850 -20.102 27.421 1.00 66.00 163 PRO A N 1
ATOM 1203 C CA . PRO A 1 163 ? -38.848 -19.578 28.345 1.00 66.00 163 PRO A CA 1
ATOM 1204 C C . PRO A 1 163 ? -38.811 -20.386 29.646 1.00 66.00 163 PRO A C 1
ATOM 1206 O O . PRO A 1 163 ? -38.934 -21.612 29.619 1.00 66.00 163 PRO A O 1
ATOM 1209 N N . GLY A 1 164 ? -38.586 -19.706 30.771 1.00 75.50 164 GLY A N 1
ATOM 1210 C CA . GLY A 1 164 ? -38.677 -20.319 32.094 1.00 75.50 164 GLY A CA 1
ATOM 1211 C C . GLY A 1 164 ? -40.130 -20.700 32.416 1.00 75.50 164 GLY A C 1
ATOM 1212 O O . GLY A 1 164 ? -41.040 -20.018 31.937 1.00 75.50 164 GLY A O 1
ATOM 1213 N N . PRO A 1 165 ? -40.375 -21.763 33.205 1.00 68.44 165 PRO A N 1
ATOM 1214 C CA . PRO A 1 165 ? -41.727 -22.170 33.574 1.00 68.44 165 PRO A CA 1
ATOM 1215 C C . PRO A 1 165 ? -42.420 -21.043 34.345 1.00 68.44 165 PRO A C 1
ATOM 1217 O O . PRO A 1 165 ? -41.900 -20.567 35.355 1.00 68.44 165 PRO A O 1
ATOM 1220 N N . GLY A 1 166 ? -43.571 -20.598 33.840 1.00 69.75 166 GLY A N 1
ATOM 1221 C CA . GLY A 1 166 ? -44.413 -19.624 34.527 1.00 69.75 166 GLY A CA 1
ATOM 1222 C C . GLY A 1 166 ? -44.975 -20.212 35.828 1.00 69.75 166 GLY A C 1
ATOM 1223 O O . GLY A 1 166 ? -45.251 -21.413 35.867 1.00 69.75 166 GLY A O 1
ATOM 1224 N N . PRO A 1 167 ? -45.127 -19.400 36.888 1.00 65.94 167 PRO A N 1
ATOM 1225 C CA . PRO A 1 167 ? -45.661 -19.869 38.160 1.00 65.94 167 PRO A CA 1
ATOM 1226 C C . PRO A 1 167 ? -47.136 -20.256 37.991 1.00 65.94 167 PRO A C 1
ATOM 1228 O O . PRO A 1 167 ? -47.940 -19.446 37.526 1.00 65.94 167 PRO A O 1
ATOM 1231 N N . GLY A 1 168 ? -47.460 -21.497 38.354 1.00 64.81 168 GLY A N 1
ATOM 1232 C CA . GLY A 1 168 ? -48.812 -22.037 38.482 1.00 64.81 168 GLY A CA 1
ATOM 1233 C C . GLY A 1 168 ? -48.986 -22.667 39.852 1.00 64.81 168 GLY A C 1
ATOM 1234 O O . GLY A 1 168 ? -47.977 -23.202 40.367 1.00 64.81 168 GLY A O 1
#

Secondary structure (DSSP, 8-state):
-HHHHHHHHHHTTSEEEE-S---SS-S--EEETTSGGGTTHIIIIIIHHHHHHHHHHHHHHSPTT-EETTEEHHHHHHHHHHHHHHHHHHHGGGS----HHHHHHHTTSPTT---HHHHHHHT-EE-HHHHHHHHHHHHHHHHHHHHTTHHHHHHHTSPPPPPPPPP-